Protein AF-E3GY91-F1 (afdb_monomer_lite)

Secondary structure (DSSP, 8-state):
--HHHHHHHHHHHHHHHHHHHHHHHHHHHHHHHHHHHHHHHHHHHHHHHHHHHHHHHHHHHHHHHHHHHHHHHHHHHTT-HHHHHHHHHHHHHHHHHHHHHHHHHHHHHTT--HHHHHHHHHHHHHHHHHHHHHHHHHHTT-

pLDDT: mean 73.12, std 12.93, range [40.09, 93.75]

Structure (mmCIF, N/CA/C/O backbone):
data_AF-E3GY91-F1
#
_entry.id   AF-E3GY91-F1
#
loop_
_atom_site.group_PDB
_atom_site.id
_atom_site.type_symbol
_atom_site.label_atom_id
_atom_site.label_alt_id
_atom_site.label_comp_id
_atom_site.label_asym_id
_atom_site.label_entity_id
_atom_site.label_seq_id
_atom_site.pdbx_PDB_ins_code
_atom_site.Cartn_x
_atom_site.Cartn_y
_atom_site.Cartn_z
_atom_site.occupancy
_atom_site.B_iso_or_equiv
_atom_site.auth_seq_id
_atom_site.auth_comp_id
_atom_site.auth_asym_id
_atom_site.auth_atom_id
_atom_site.pdbx_PDB_model_num
ATOM 1 N N . MET A 1 1 ? 35.282 24.620 -75.175 1.00 52.97 1 MET A N 1
ATOM 2 C CA . MET A 1 1 ? 34.316 23.845 -74.348 1.00 52.97 1 MET A CA 1
ATOM 3 C C . MET A 1 1 ? 34.922 23.146 -73.103 1.00 52.97 1 MET A C 1
ATOM 5 O O . MET A 1 1 ? 34.272 22.281 -72.531 1.00 52.97 1 MET A O 1
ATOM 9 N N . LYS A 1 2 ? 36.122 23.512 -72.602 1.00 54.69 2 LYS A N 1
ATOM 10 C CA . LYS A 1 2 ? 36.798 22.793 -71.486 1.00 54.69 2 LYS A CA 1
ATOM 11 C C . LYS A 1 2 ? 36.429 23.244 -70.055 1.00 54.69 2 LYS A C 1
ATOM 13 O O . LYS A 1 2 ? 36.732 22.528 -69.110 1.00 54.69 2 LYS A O 1
ATOM 18 N N . LYS A 1 3 ? 35.758 24.389 -69.864 1.00 55.94 3 LYS A N 1
ATOM 19 C CA . LYS A 1 3 ? 35.453 24.938 -68.519 1.00 55.94 3 LYS A CA 1
ATOM 20 C C . LYS A 1 3 ? 34.242 24.293 -67.818 1.00 55.94 3 LYS A C 1
ATOM 22 O O . LYS A 1 3 ? 34.132 24.401 -66.602 1.00 55.94 3 LYS A O 1
ATOM 27 N N . SER A 1 4 ? 33.356 23.620 -68.560 1.00 57.88 4 SER A N 1
ATOM 28 C CA . SER A 1 4 ? 32.100 23.069 -68.016 1.00 57.88 4 SER A CA 1
ATOM 29 C C . SER A 1 4 ? 32.289 21.707 -67.327 1.00 57.88 4 SER A C 1
ATOM 31 O O . SER A 1 4 ? 31.817 21.499 -66.212 1.00 57.88 4 SER A O 1
ATOM 33 N N . ARG A 1 5 ? 33.096 20.808 -67.911 1.00 58.81 5 ARG A N 1
ATOM 34 C CA . ARG A 1 5 ? 33.330 19.461 -67.352 1.00 58.81 5 ARG A CA 1
ATOM 35 C C . ARG A 1 5 ? 34.071 19.485 -66.007 1.00 58.81 5 ARG A C 1
ATOM 37 O O . ARG A 1 5 ? 33.732 18.722 -65.115 1.00 58.81 5 ARG A O 1
ATOM 44 N N . LEU A 1 6 ? 35.018 20.410 -65.825 1.00 57.56 6 LEU A N 1
ATOM 45 C CA . LEU A 1 6 ? 35.761 20.586 -64.565 1.00 57.56 6 LEU A CA 1
ATOM 46 C C . LEU A 1 6 ? 34.883 21.067 -63.397 1.00 57.56 6 LEU A C 1
ATOM 48 O O . LEU A 1 6 ? 35.167 20.740 -62.248 1.00 57.56 6 LEU A O 1
ATOM 52 N N . ARG A 1 7 ? 33.819 21.834 -63.674 1.00 60.41 7 ARG A N 1
ATOM 53 C CA . ARG A 1 7 ? 32.854 22.255 -62.646 1.00 60.41 7 ARG A CA 1
ATOM 54 C C . ARG A 1 7 ? 31.920 21.113 -62.263 1.00 60.41 7 ARG A C 1
ATOM 56 O O . ARG A 1 7 ? 31.625 20.970 -61.084 1.00 60.41 7 ARG A O 1
ATOM 63 N N . LEU A 1 8 ? 31.544 20.270 -63.226 1.00 58.41 8 LEU A N 1
ATOM 64 C CA . LEU A 1 8 ? 30.746 19.074 -62.963 1.00 58.41 8 LEU A CA 1
ATOM 65 C C . LEU A 1 8 ? 31.487 18.110 -62.023 1.00 58.41 8 LEU A C 1
ATOM 67 O O . LEU A 1 8 ? 30.932 17.731 -61.004 1.00 58.41 8 LEU A O 1
ATOM 71 N N . PHE A 1 9 ? 32.770 17.819 -62.281 1.00 57.53 9 PHE A N 1
ATOM 72 C CA . PHE A 1 9 ? 33.564 16.944 -61.405 1.00 57.53 9 PHE A CA 1
ATOM 73 C C . PHE A 1 9 ? 33.702 17.479 -59.976 1.00 57.53 9 PHE A C 1
ATOM 75 O O . PHE A 1 9 ? 33.581 16.701 -59.037 1.00 57.53 9 PHE A O 1
ATOM 82 N N . LYS A 1 10 ? 33.895 18.795 -59.799 1.00 60.88 10 LYS A N 1
ATOM 83 C CA . LYS A 1 10 ? 33.967 19.409 -58.463 1.00 60.88 10 LYS A CA 1
ATOM 84 C C . LYS A 1 10 ? 32.637 19.344 -57.715 1.00 60.88 10 LYS A C 1
ATOM 86 O O . LYS A 1 10 ? 32.632 19.086 -56.516 1.00 60.88 10 LYS A O 1
ATOM 91 N N . ILE A 1 11 ? 31.523 19.573 -58.408 1.00 60.34 11 ILE A N 1
ATOM 92 C CA . ILE A 1 11 ? 30.187 19.516 -57.805 1.00 60.34 11 ILE A CA 1
ATOM 93 C C . ILE A 1 11 ? 29.848 18.068 -57.440 1.00 60.34 11 ILE A C 1
ATOM 95 O O . ILE A 1 11 ? 29.452 17.816 -56.308 1.00 60.34 11 ILE A O 1
ATOM 99 N N . THR A 1 12 ? 30.100 17.106 -58.332 1.00 66.00 12 THR A N 1
ATOM 100 C CA . THR A 1 12 ? 29.853 15.680 -58.069 1.00 66.00 12 THR A CA 1
ATOM 101 C C . THR A 1 12 ? 30.734 15.134 -56.939 1.00 66.00 12 THR A C 1
ATOM 103 O O . THR A 1 12 ? 30.247 14.388 -56.089 1.00 66.00 12 THR A O 1
ATOM 106 N N . SER A 1 13 ? 32.009 15.534 -56.857 1.00 65.06 13 SER A N 1
ATOM 107 C CA . SER A 1 13 ? 32.875 15.141 -55.735 1.00 65.06 13 SER A CA 1
ATOM 108 C C . SER A 1 13 ? 32.434 15.762 -54.406 1.00 65.06 13 SER A C 1
ATOM 110 O O . SER A 1 13 ? 32.540 15.128 -53.359 1.00 65.06 13 SER A O 1
ATOM 112 N N . LEU A 1 14 ? 31.909 16.991 -54.439 1.00 66.06 14 LEU A N 1
ATOM 113 C CA . LEU A 1 14 ? 31.427 17.690 -53.249 1.00 66.06 14 LEU A CA 1
ATOM 114 C C . LEU A 1 14 ? 30.111 17.082 -52.739 1.00 66.06 14 LEU A C 1
ATOM 116 O O . LEU A 1 14 ? 29.951 16.905 -51.534 1.00 66.06 14 LEU A O 1
ATOM 120 N N . THR A 1 15 ? 29.219 16.657 -53.641 1.00 70.44 15 THR A N 1
ATOM 121 C CA . THR A 1 15 ? 27.990 15.944 -53.265 1.00 70.44 15 THR A CA 1
ATOM 122 C C . THR A 1 15 ? 28.272 14.566 -52.673 1.00 70.44 15 THR A C 1
ATOM 124 O O . THR A 1 15 ? 27.650 14.216 -51.676 1.00 70.44 15 THR A O 1
ATOM 127 N N . ILE A 1 16 ? 29.231 13.803 -53.223 1.00 74.56 16 ILE A N 1
ATOM 128 C CA . ILE A 1 16 ? 29.575 12.466 -52.700 1.00 74.56 16 ILE A CA 1
ATOM 129 C C . ILE A 1 16 ? 30.140 12.554 -51.269 1.00 74.56 16 ILE A C 1
ATOM 131 O O . ILE A 1 16 ? 29.799 11.737 -50.418 1.00 74.56 16 ILE A O 1
ATOM 135 N N . SER A 1 17 ? 30.953 13.579 -50.990 1.00 71.88 17 SER A N 1
ATOM 136 C CA . SER A 1 17 ? 31.555 13.816 -49.672 1.00 71.88 17 SER A CA 1
ATOM 137 C C . SER A 1 17 ? 30.506 14.207 -48.622 1.00 71.88 17 SER A C 1
ATOM 139 O O . SER A 1 17 ? 30.480 13.660 -47.520 1.00 71.88 17 SER A O 1
ATOM 141 N N . ILE A 1 18 ? 29.574 15.092 -48.992 1.00 72.31 18 ILE A N 1
ATOM 142 C CA . ILE A 1 18 ? 28.469 15.514 -48.118 1.00 72.31 18 ILE A CA 1
ATOM 143 C C . ILE A 1 18 ? 27.508 14.351 -47.836 1.00 72.31 18 ILE A C 1
ATOM 145 O O . ILE A 1 18 ? 27.100 14.163 -46.693 1.00 72.31 18 ILE A O 1
ATOM 149 N N . LEU A 1 19 ? 27.190 13.533 -48.844 1.00 67.25 19 LEU A N 1
ATOM 150 C CA . LEU A 1 19 ? 26.374 12.327 -48.668 1.00 67.25 19 LEU A CA 1
ATOM 151 C C . LEU A 1 19 ? 27.034 11.316 -47.720 1.00 67.25 19 LEU A C 1
ATOM 153 O O . LEU A 1 19 ? 26.354 10.757 -46.861 1.00 67.25 19 LEU A O 1
ATOM 157 N N . GLY A 1 20 ? 28.353 11.123 -47.826 1.00 62.78 20 GLY A N 1
ATOM 158 C CA . GLY A 1 20 ? 29.111 10.271 -46.906 1.00 62.78 20 GLY A CA 1
ATOM 159 C C . GLY A 1 20 ? 29.059 10.767 -45.459 1.00 62.78 20 GLY A C 1
ATOM 160 O O . GLY A 1 20 ? 28.815 9.980 -44.547 1.00 62.78 20 GLY A O 1
ATOM 161 N N . LEU A 1 21 ? 29.201 12.079 -45.245 1.00 65.31 21 LEU A N 1
ATOM 162 C CA . LEU A 1 21 ? 29.086 12.694 -43.920 1.00 65.31 21 LEU A CA 1
ATOM 163 C C . LEU A 1 21 ? 27.679 12.511 -43.321 1.00 65.31 21 LEU A C 1
ATOM 165 O O . LEU A 1 21 ? 27.548 12.143 -42.155 1.00 65.31 21 LEU A O 1
ATOM 169 N N . ILE A 1 22 ? 26.630 12.719 -44.123 1.00 66.44 22 ILE A N 1
ATOM 170 C CA . ILE A 1 22 ? 25.232 12.547 -43.697 1.00 66.44 22 ILE A CA 1
ATOM 171 C C . ILE A 1 22 ? 24.952 11.087 -43.310 1.00 66.44 22 ILE A C 1
ATOM 173 O O . ILE A 1 22 ? 24.289 10.846 -42.304 1.00 66.44 22 ILE A O 1
ATOM 177 N N . LEU A 1 23 ? 25.489 10.111 -44.050 1.00 69.19 23 LEU A N 1
ATOM 178 C CA . LEU A 1 23 ? 25.358 8.685 -43.721 1.00 69.19 23 LEU A CA 1
ATOM 179 C C . LEU A 1 23 ? 26.059 8.311 -42.407 1.00 69.19 23 LEU A C 1
ATOM 181 O O . LEU A 1 23 ? 25.520 7.531 -41.619 1.00 69.19 23 LEU A O 1
ATOM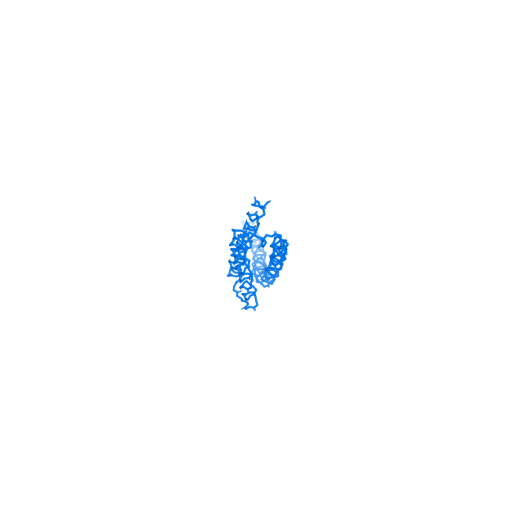 185 N N . ILE A 1 24 ? 27.232 8.884 -42.133 1.00 71.56 24 ILE A N 1
ATOM 186 C CA . ILE A 1 24 ? 27.948 8.656 -40.869 1.00 71.56 24 ILE A CA 1
ATOM 187 C C . ILE A 1 24 ? 27.166 9.261 -39.697 1.00 71.56 24 ILE A C 1
ATOM 189 O O . ILE A 1 24 ? 26.931 8.588 -38.697 1.00 71.56 24 ILE A O 1
ATOM 193 N N . ILE A 1 25 ? 26.690 10.502 -39.830 1.00 69.25 25 ILE A N 1
ATOM 194 C CA . ILE A 1 25 ? 25.878 11.152 -38.789 1.00 69.25 25 ILE A CA 1
ATOM 195 C C . ILE A 1 25 ? 24.568 10.381 -38.573 1.00 69.25 25 ILE A C 1
ATOM 197 O O . ILE A 1 25 ? 24.182 10.130 -37.433 1.00 69.25 25 ILE A O 1
ATOM 201 N N . GLY A 1 26 ? 23.920 9.938 -39.653 1.00 65.44 26 GLY A N 1
ATOM 202 C CA . GLY A 1 26 ? 22.690 9.152 -39.598 1.00 65.44 26 GLY A CA 1
ATOM 203 C C . GLY A 1 26 ? 22.866 7.807 -38.896 1.00 65.44 26 GLY A C 1
ATOM 204 O O . GLY A 1 26 ? 22.035 7.438 -38.068 1.00 65.44 26 GLY A O 1
ATOM 205 N N . THR A 1 27 ? 23.963 7.090 -39.158 1.00 67.44 27 THR A N 1
ATOM 206 C CA . THR A 1 27 ? 24.245 5.818 -38.473 1.00 67.44 27 THR A CA 1
ATOM 207 C C . THR A 1 27 ? 24.551 6.031 -36.992 1.00 67.44 27 THR A C 1
ATOM 209 O O . THR A 1 27 ? 23.972 5.331 -36.166 1.00 67.44 27 THR A O 1
ATOM 212 N N . VAL A 1 28 ? 25.354 7.034 -36.618 1.00 69.31 28 VAL A N 1
ATOM 213 C CA . VAL A 1 28 ? 25.603 7.383 -35.203 1.00 69.31 28 VAL A CA 1
ATOM 214 C C . VAL A 1 28 ? 24.304 7.755 -34.480 1.00 69.31 28 VAL A C 1
ATOM 216 O O . VAL A 1 28 ? 24.089 7.325 -33.350 1.00 69.31 28 VAL A O 1
ATOM 219 N N . MET A 1 29 ? 23.404 8.493 -35.133 1.00 63.59 29 MET A N 1
ATOM 220 C CA . MET A 1 29 ? 22.107 8.879 -34.569 1.00 63.59 29 MET A CA 1
ATOM 221 C C . MET A 1 29 ? 21.173 7.671 -34.381 1.00 63.59 29 MET A C 1
ATOM 223 O O . MET A 1 29 ? 20.501 7.566 -33.355 1.00 63.59 29 MET A O 1
ATOM 227 N N . LEU A 1 30 ? 21.189 6.719 -35.320 1.00 57.19 30 LEU A N 1
ATOM 228 C CA . LEU A 1 30 ? 20.495 5.432 -35.201 1.00 57.19 30 LEU A CA 1
ATOM 229 C C . LEU A 1 30 ? 21.051 4.586 -34.050 1.00 57.19 30 LEU A C 1
ATOM 231 O O . LEU A 1 30 ? 20.277 4.083 -33.239 1.00 57.19 30 LEU A O 1
ATOM 235 N N . PHE A 1 31 ? 22.376 4.461 -33.933 1.00 55.66 31 PHE A N 1
ATOM 236 C CA . PHE A 1 31 ? 23.012 3.725 -32.837 1.00 55.66 31 PHE A CA 1
ATOM 237 C C . PHE A 1 31 ? 22.784 4.391 -31.477 1.00 55.66 31 PHE A C 1
ATOM 239 O O . PHE A 1 31 ? 22.574 3.685 -30.494 1.00 55.66 31 PHE A O 1
ATOM 246 N N . ALA A 1 32 ? 22.756 5.723 -31.410 1.00 54.78 32 ALA A N 1
ATOM 247 C CA . ALA A 1 32 ? 22.386 6.452 -30.203 1.00 54.78 32 ALA A CA 1
ATOM 248 C C . ALA A 1 32 ? 20.919 6.199 -29.827 1.00 54.78 32 ALA A C 1
ATOM 250 O O . ALA A 1 32 ? 20.644 5.881 -28.680 1.00 54.78 32 ALA A O 1
ATOM 251 N N . TYR A 1 33 ? 19.984 6.255 -30.779 1.00 47.09 33 TYR A N 1
ATOM 252 C CA . TYR A 1 33 ? 18.563 5.992 -30.524 1.00 47.09 33 TYR A CA 1
ATOM 253 C C . TYR A 1 33 ? 18.299 4.540 -30.080 1.00 47.09 33 TYR A C 1
ATOM 255 O O . TYR A 1 33 ? 17.619 4.301 -29.082 1.00 47.09 33 TYR A O 1
ATOM 263 N N . VAL A 1 34 ? 18.885 3.558 -30.774 1.00 51.28 34 VAL A N 1
ATOM 264 C CA . VAL A 1 34 ? 18.745 2.128 -30.443 1.00 51.28 34 VAL A CA 1
ATOM 265 C C . VAL A 1 34 ? 19.480 1.783 -29.141 1.00 51.28 34 VAL A C 1
ATOM 267 O O . VAL A 1 34 ? 18.933 1.079 -28.293 1.00 51.28 34 VAL A O 1
ATOM 270 N N . GLY A 1 35 ? 20.690 2.314 -28.940 1.00 45.56 35 GLY A N 1
ATOM 271 C CA . GLY A 1 35 ? 21.485 2.117 -27.725 1.00 45.56 35 GLY A CA 1
ATOM 272 C C . GLY A 1 35 ? 20.863 2.768 -26.487 1.00 45.56 35 GLY A C 1
ATOM 273 O O . GLY A 1 35 ? 20.856 2.162 -25.417 1.00 45.56 35 GLY A O 1
ATOM 274 N N . PHE A 1 36 ? 20.264 3.953 -26.633 1.00 47.00 36 PHE A N 1
ATOM 275 C CA . PHE A 1 36 ? 19.537 4.638 -25.564 1.00 47.00 36 PHE A CA 1
ATOM 276 C C . PHE A 1 36 ? 18.258 3.878 -25.186 1.00 47.00 36 PHE A C 1
ATOM 278 O O . PHE A 1 36 ? 18.024 3.661 -24.003 1.00 47.00 36 PHE A O 1
ATOM 285 N N . ASN A 1 37 ? 17.486 3.357 -26.148 1.00 44.94 37 ASN A N 1
ATOM 286 C CA . ASN A 1 37 ? 16.291 2.553 -25.847 1.00 44.94 37 ASN A CA 1
ATOM 287 C C . ASN A 1 37 ? 16.621 1.238 -25.112 1.00 44.94 37 ASN A C 1
ATOM 289 O O . ASN A 1 37 ? 15.896 0.844 -24.201 1.00 44.94 37 ASN A O 1
ATOM 293 N N . LEU A 1 38 ? 17.735 0.574 -25.442 1.00 44.81 38 LEU A N 1
ATOM 294 C CA . LEU A 1 38 ? 18.172 -0.637 -24.730 1.00 44.81 38 LEU A CA 1
ATOM 295 C C . LEU A 1 38 ? 18.737 -0.339 -23.327 1.00 44.81 38 LEU A C 1
ATOM 297 O O . LEU A 1 38 ? 18.535 -1.136 -22.409 1.00 44.81 38 LEU A O 1
ATOM 301 N N . PHE A 1 39 ? 19.393 0.809 -23.129 1.00 40.09 39 PHE A N 1
ATOM 302 C CA . PHE A 1 39 ? 19.903 1.244 -21.822 1.00 40.09 39 PHE A CA 1
ATOM 303 C C . PHE A 1 39 ? 18.779 1.746 -20.892 1.00 40.09 39 PHE A C 1
ATOM 305 O O . PHE A 1 39 ? 18.742 1.385 -19.715 1.00 40.09 39 PHE A O 1
ATOM 312 N N . ILE A 1 40 ? 17.805 2.498 -21.420 1.00 44.72 40 ILE A N 1
ATOM 313 C CA . ILE A 1 40 ? 16.649 3.020 -20.669 1.00 44.72 40 ILE A CA 1
ATOM 314 C C . ILE A 1 40 ? 15.700 1.902 -20.224 1.00 44.72 40 ILE A C 1
ATOM 316 O O . ILE A 1 40 ? 15.212 1.946 -19.099 1.00 44.72 40 ILE A O 1
ATOM 320 N N . ASN A 1 41 ? 15.486 0.854 -21.024 1.00 46.41 41 ASN A N 1
ATOM 321 C CA . ASN A 1 41 ? 14.595 -0.249 -20.631 1.00 46.41 41 ASN A CA 1
ATOM 322 C C . ASN A 1 41 ? 15.161 -1.106 -19.478 1.00 46.41 41 ASN A C 1
ATOM 324 O O . ASN A 1 41 ? 14.402 -1.673 -18.686 1.00 46.41 41 ASN A O 1
ATOM 328 N N . LYS A 1 42 ? 16.492 -1.168 -19.337 1.00 44.81 42 LYS A N 1
ATOM 329 C CA . LYS A 1 42 ? 17.161 -1.913 -18.258 1.00 44.81 42 LYS A CA 1
ATOM 330 C C . LYS A 1 42 ? 17.402 -1.068 -16.996 1.00 44.81 42 LYS A C 1
ATOM 332 O O . LYS A 1 42 ? 17.326 -1.607 -15.903 1.00 44.81 42 LYS A O 1
ATOM 337 N N . VAL A 1 43 ? 17.620 0.246 -17.128 1.00 46.53 43 VAL A N 1
ATOM 338 C CA . VAL A 1 43 ? 17.777 1.183 -15.990 1.00 46.53 43 VAL A CA 1
ATOM 339 C C . VAL A 1 43 ? 16.425 1.705 -15.465 1.00 46.53 43 VAL A C 1
ATOM 341 O O . VAL A 1 43 ? 16.262 1.932 -14.267 1.00 46.53 43 VAL A O 1
ATOM 344 N N . GLY A 1 44 ? 15.423 1.862 -16.334 1.00 54.41 44 GLY A N 1
ATOM 345 C CA . GLY A 1 44 ? 14.093 2.366 -15.978 1.00 54.41 44 GLY A CA 1
ATOM 346 C C . GLY A 1 44 ? 13.242 1.370 -15.188 1.00 54.41 44 GLY A C 1
ATOM 347 O O . GLY A 1 44 ? 12.503 1.780 -14.300 1.00 54.41 44 GLY A O 1
ATOM 348 N N . SER A 1 45 ? 13.383 0.067 -15.441 1.00 59.25 45 SER A N 1
ATOM 349 C CA . SER A 1 45 ? 12.609 -0.979 -14.755 1.00 59.25 45 SER A CA 1
ATOM 350 C C . SER A 1 45 ? 13.025 -1.179 -13.292 1.00 59.25 45 SER A C 1
ATOM 352 O O . SER A 1 45 ? 12.162 -1.369 -12.434 1.00 59.25 45 SER A O 1
ATOM 354 N N . GLU A 1 46 ? 14.318 -1.068 -12.969 1.00 65.50 46 GLU A N 1
ATOM 355 C CA . GLU A 1 46 ? 14.796 -1.080 -11.577 1.00 65.50 46 GLU A CA 1
ATOM 356 C C . GLU A 1 46 ? 14.380 0.188 -10.819 1.00 65.50 46 GLU A C 1
ATOM 358 O O . GLU A 1 46 ? 13.927 0.110 -9.674 1.00 65.50 46 GLU A O 1
ATOM 363 N N . PHE A 1 47 ? 14.460 1.356 -11.468 1.00 70.12 47 PHE A N 1
ATOM 364 C CA . PHE A 1 47 ? 14.012 2.620 -10.883 1.00 70.12 47 PHE A CA 1
ATOM 365 C C . PHE A 1 47 ? 12.492 2.645 -10.646 1.00 70.12 47 PHE A C 1
ATOM 367 O O . PHE A 1 47 ? 12.034 3.079 -9.587 1.00 70.12 47 PHE A O 1
ATOM 374 N N . GLU A 1 48 ? 11.695 2.132 -11.588 1.00 73.62 48 GLU A N 1
ATOM 375 C CA . GLU A 1 48 ? 10.247 1.996 -11.420 1.00 73.62 48 GLU A CA 1
ATOM 376 C C . GLU A 1 48 ? 9.882 1.009 -10.308 1.00 73.62 48 GLU A C 1
ATOM 378 O O . GLU A 1 48 ? 9.019 1.325 -9.488 1.00 73.62 48 GLU A O 1
ATOM 383 N N . LYS A 1 49 ? 10.553 -0.148 -10.219 1.00 76.62 49 LYS A N 1
ATOM 384 C CA . LYS A 1 49 ? 10.338 -1.096 -9.115 1.00 76.62 49 LYS A CA 1
ATOM 385 C C . LYS A 1 49 ? 10.672 -0.469 -7.768 1.00 76.62 49 LYS A C 1
ATOM 387 O O . LYS A 1 49 ? 9.866 -0.568 -6.849 1.00 76.62 49 LYS A O 1
ATOM 392 N N . LYS A 1 50 ? 11.798 0.244 -7.655 1.00 83.75 50 LYS A N 1
ATOM 393 C CA . LYS A 1 50 ? 12.152 0.977 -6.430 1.00 83.75 50 LYS A CA 1
ATOM 394 C C . LYS A 1 50 ? 11.070 1.990 -6.043 1.00 83.75 50 LYS A C 1
ATOM 396 O O . LYS A 1 50 ? 10.632 2.009 -4.899 1.00 83.75 50 LYS A O 1
ATOM 401 N N . LYS A 1 51 ? 10.560 2.759 -7.008 1.00 85.50 51 LYS A N 1
ATOM 402 C CA . LYS A 1 51 ? 9.448 3.696 -6.786 1.00 85.50 51 LYS A CA 1
ATOM 403 C C . LYS A 1 51 ? 8.162 2.992 -6.328 1.00 85.50 51 LYS A C 1
ATOM 405 O O . LYS A 1 51 ? 7.375 3.582 -5.589 1.00 85.50 51 LYS A O 1
ATOM 410 N N . LEU A 1 52 ? 7.902 1.768 -6.785 1.00 86.38 52 LEU A N 1
ATOM 411 C CA . LEU A 1 52 ? 6.763 0.970 -6.322 1.00 86.38 52 LEU A CA 1
ATOM 412 C C . LEU A 1 52 ? 6.966 0.484 -4.883 1.00 86.38 52 LEU A C 1
ATOM 414 O O . LEU A 1 52 ? 6.050 0.635 -4.081 1.00 86.38 52 LEU A O 1
ATOM 418 N N . TYR A 1 53 ? 8.163 0.006 -4.529 1.00 88.69 53 TYR A N 1
ATOM 419 C CA . TYR A 1 53 ? 8.509 -0.324 -3.140 1.00 88.69 53 TYR A CA 1
ATOM 420 C C . TYR A 1 53 ? 8.339 0.882 -2.205 1.00 88.69 53 TYR A C 1
ATOM 422 O O . TYR A 1 53 ? 7.692 0.759 -1.166 1.00 88.69 53 TYR A O 1
ATOM 430 N N . ASP A 1 54 ? 8.832 2.060 -2.600 1.00 88.25 54 ASP A N 1
ATOM 431 C CA . ASP A 1 54 ? 8.684 3.294 -1.816 1.00 88.25 54 ASP A CA 1
ATOM 432 C C . ASP A 1 54 ? 7.204 3.677 -1.628 1.00 88.25 54 ASP A C 1
ATOM 434 O O . ASP A 1 54 ? 6.785 4.079 -0.541 1.00 88.25 54 ASP A O 1
ATOM 438 N N . GLN A 1 55 ? 6.380 3.525 -2.672 1.00 85.44 55 GLN A N 1
ATOM 439 C CA . GLN A 1 55 ? 4.939 3.783 -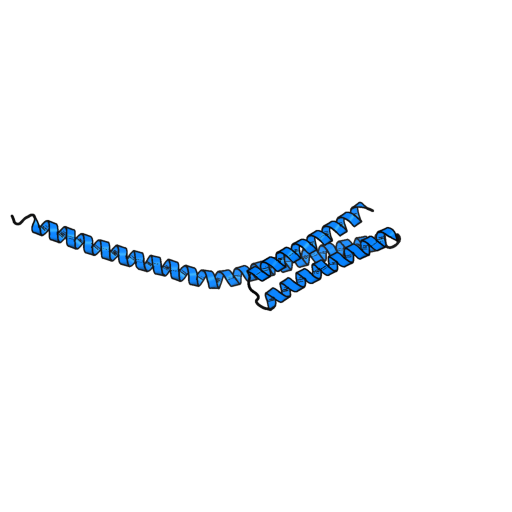2.587 1.00 85.44 55 GLN A CA 1
ATOM 440 C C . GLN A 1 55 ? 4.218 2.799 -1.666 1.00 85.44 55 GLN A C 1
ATOM 442 O O . GLN A 1 55 ? 3.348 3.221 -0.906 1.00 85.44 55 GLN A O 1
ATOM 447 N N . VAL A 1 56 ? 4.577 1.515 -1.707 1.00 89.31 56 VAL A N 1
ATOM 448 C CA . VAL A 1 56 ? 4.019 0.503 -0.801 1.00 89.31 56 VAL A CA 1
ATOM 449 C C . VAL A 1 56 ? 4.415 0.796 0.642 1.00 89.31 56 VAL A C 1
ATOM 451 O O . VAL A 1 56 ? 3.556 0.765 1.516 1.00 89.31 56 VAL A O 1
ATOM 454 N N . ALA A 1 57 ? 5.674 1.161 0.899 1.00 89.81 57 ALA A N 1
ATOM 455 C CA . ALA A 1 57 ? 6.134 1.534 2.236 1.00 89.81 57 ALA A CA 1
ATOM 456 C C . ALA A 1 57 ? 5.397 2.773 2.774 1.00 89.81 57 ALA A C 1
ATOM 458 O O . ALA A 1 57 ? 4.996 2.816 3.938 1.00 89.81 57 ALA A O 1
ATOM 459 N N . LYS A 1 58 ? 5.163 3.779 1.921 1.00 85.62 58 LYS A N 1
ATOM 460 C CA . LYS A 1 58 ? 4.352 4.946 2.287 1.00 85.62 58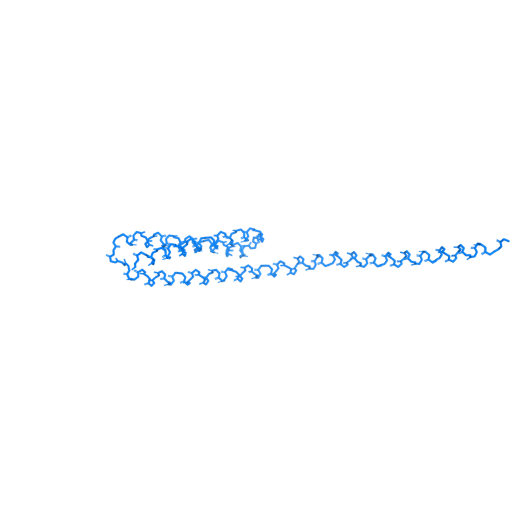 LYS A CA 1
ATOM 461 C C . LYS A 1 58 ? 2.910 4.549 2.620 1.00 85.62 58 LYS A C 1
ATOM 463 O O . LYS A 1 58 ? 2.395 4.978 3.649 1.00 85.62 58 LYS A O 1
ATOM 468 N N . LEU A 1 59 ? 2.289 3.718 1.784 1.00 84.12 59 LEU A N 1
ATOM 469 C CA . LEU A 1 59 ? 0.918 3.247 1.987 1.00 84.12 59 LEU A CA 1
ATOM 470 C C . LEU A 1 59 ? 0.783 2.406 3.266 1.00 84.12 59 LEU A C 1
ATOM 472 O O . LEU A 1 59 ? -0.204 2.527 3.986 1.00 84.12 59 LEU A O 1
ATOM 476 N N . GLU A 1 60 ? 1.795 1.601 3.595 1.00 89.44 60 GLU A N 1
ATOM 477 C CA . GLU A 1 60 ? 1.859 0.884 4.869 1.00 89.44 60 GLU A CA 1
ATOM 478 C C . GLU A 1 60 ? 1.916 1.817 6.068 1.00 89.44 60 GLU A C 1
ATOM 480 O O . GLU A 1 60 ? 1.182 1.613 7.032 1.00 89.44 60 GLU A O 1
ATOM 485 N N . ASN A 1 61 ? 2.754 2.850 6.012 1.00 84.50 61 ASN A N 1
ATOM 486 C CA . ASN A 1 61 ? 2.824 3.839 7.082 1.00 84.50 61 ASN A CA 1
ATOM 487 C C . ASN A 1 61 ? 1.479 4.554 7.273 1.00 84.50 61 ASN A C 1
ATOM 489 O O . ASN A 1 61 ? 1.044 4.743 8.409 1.00 84.50 61 ASN A O 1
ATOM 493 N N . GLU A 1 62 ? 0.792 4.901 6.181 1.00 79.19 62 GLU A N 1
ATOM 494 C CA . GLU A 1 62 ? -0.558 5.474 6.236 1.00 79.19 62 GLU A CA 1
ATOM 495 C C . GLU A 1 62 ? -1.560 4.501 6.881 1.00 79.19 62 GLU A C 1
ATOM 497 O O . GLU A 1 62 ? -2.307 4.897 7.779 1.00 79.19 62 GLU A O 1
ATOM 502 N N . TYR A 1 63 ? -1.531 3.220 6.499 1.00 87.12 63 TYR A N 1
ATOM 503 C CA . TYR A 1 63 ? -2.351 2.174 7.116 1.00 87.12 63 TYR A CA 1
ATOM 504 C C . TYR A 1 63 ? -2.084 2.028 8.621 1.00 87.12 63 TYR A C 1
ATOM 506 O O . TYR A 1 63 ? -3.029 1.992 9.410 1.00 87.12 63 TYR A O 1
ATOM 514 N N . TYR A 1 64 ? -0.820 1.964 9.050 1.00 87.44 64 TYR A N 1
ATOM 515 C CA . TYR A 1 64 ? -0.490 1.848 10.472 1.00 87.44 64 TYR A CA 1
ATOM 516 C C . TYR A 1 64 ? -0.914 3.090 11.260 1.00 87.44 64 TYR A C 1
ATOM 518 O O . TYR A 1 64 ? -1.408 2.956 12.379 1.00 87.44 64 TYR A O 1
ATOM 526 N N . GLY A 1 65 ? -0.793 4.283 10.669 1.00 84.50 65 GLY A N 1
ATOM 527 C CA . GLY A 1 65 ? -1.322 5.518 11.248 1.00 84.50 65 GLY A CA 1
ATOM 528 C C . GLY A 1 65 ? -2.832 5.444 11.482 1.00 84.50 65 GLY A C 1
ATOM 529 O O . GLY A 1 65 ? -3.296 5.698 12.592 1.00 84.50 65 GLY A O 1
ATOM 530 N N . LEU A 1 66 ? -3.587 5.010 10.469 1.00 83.81 66 LEU A N 1
ATOM 531 C CA . LEU A 1 66 ? -5.039 4.819 10.554 1.00 83.81 66 LEU A CA 1
ATOM 532 C C . LEU A 1 66 ? -5.434 3.767 11.589 1.00 83.81 66 LEU A C 1
ATOM 534 O O . LEU A 1 66 ? -6.355 3.986 12.373 1.00 83.81 66 LEU A O 1
ATOM 538 N N . LYS A 1 67 ? -4.725 2.635 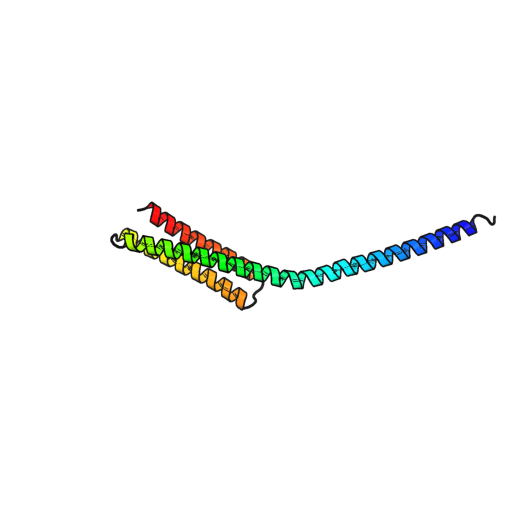11.622 1.00 86.19 67 LYS A N 1
ATOM 539 C CA . LYS A 1 67 ? -4.958 1.582 12.612 1.00 86.19 67 LYS A CA 1
ATOM 540 C C . LYS A 1 67 ? -4.763 2.119 14.030 1.00 86.19 67 LYS A C 1
ATOM 542 O O . LYS A 1 67 ? -5.611 1.884 14.881 1.00 86.19 67 LYS A O 1
ATOM 547 N N . ASN A 1 68 ? -3.687 2.861 14.279 1.00 86.00 68 ASN A N 1
ATOM 548 C CA . ASN A 1 68 ? -3.424 3.441 15.596 1.00 86.00 68 ASN A CA 1
ATOM 549 C C . ASN A 1 68 ? -4.492 4.468 16.000 1.00 86.00 68 ASN A C 1
ATOM 551 O O . ASN A 1 68 ? -4.927 4.469 17.151 1.00 86.00 68 ASN A O 1
ATOM 555 N N . GLU A 1 69 ? -4.951 5.309 15.064 1.00 84.38 69 GLU A N 1
ATOM 556 C CA . GLU A 1 69 ? -6.066 6.229 15.322 1.00 84.38 69 GLU A CA 1
ATOM 557 C C . GLU A 1 69 ? -7.341 5.448 15.672 1.00 84.38 69 GLU A C 1
ATOM 559 O O . GLU A 1 69 ? -7.990 5.751 16.674 1.00 84.38 69 GLU A O 1
ATOM 564 N N . TYR A 1 70 ? -7.662 4.390 14.924 1.00 85.12 70 TYR A N 1
ATOM 565 C CA . TYR A 1 70 ? -8.810 3.535 15.220 1.00 85.12 70 TYR A CA 1
ATOM 566 C C . TYR A 1 70 ? -8.717 2.857 16.591 1.00 85.12 70 TYR A C 1
ATOM 568 O O . TYR A 1 70 ? -9.683 2.918 17.345 1.00 85.12 70 TYR A O 1
ATOM 576 N N . GLU A 1 71 ? -7.583 2.252 16.950 1.00 85.44 71 GLU A N 1
ATOM 577 C CA . GLU A 1 71 ? -7.404 1.621 18.268 1.00 85.44 71 GLU A CA 1
ATOM 578 C C . GLU A 1 71 ? -7.606 2.645 19.398 1.00 85.44 71 GLU A C 1
ATOM 580 O O . GLU A 1 71 ? -8.253 2.344 20.400 1.00 85.44 71 GLU A O 1
ATOM 585 N N . SER A 1 72 ? -7.144 3.888 19.208 1.00 81.44 72 SER A N 1
ATOM 586 C CA . SER A 1 72 ? -7.360 4.970 20.177 1.00 81.44 72 SER A CA 1
ATOM 587 C C . SER A 1 72 ? -8.838 5.366 20.312 1.00 81.44 72 SER A C 1
ATOM 589 O O . SER A 1 72 ? -9.315 5.609 21.419 1.00 81.44 72 SER A O 1
ATOM 591 N N . LEU A 1 73 ? -9.588 5.376 19.203 1.00 79.94 73 LEU A N 1
ATOM 592 C CA . LEU A 1 73 ? -11.028 5.641 19.191 1.00 79.94 73 LEU A CA 1
ATOM 593 C C . LEU A 1 73 ? -11.809 4.482 19.812 1.00 79.94 73 LEU A C 1
ATOM 595 O O . LEU A 1 73 ? -12.695 4.703 20.633 1.00 79.94 73 LEU A O 1
ATOM 599 N N . LYS A 1 74 ? -11.459 3.242 19.460 1.00 73.31 74 LYS A N 1
ATOM 600 C CA . LYS A 1 74 ? -12.119 2.023 19.927 1.00 73.31 74 LYS A CA 1
ATOM 601 C C . LYS A 1 74 ? -12.149 1.952 21.448 1.00 73.31 74 LYS A C 1
ATOM 603 O O . LYS A 1 74 ? -13.210 1.661 21.987 1.00 73.31 74 LYS A O 1
ATOM 608 N N . VAL A 1 75 ? -11.042 2.267 22.128 1.00 68.25 75 VAL A N 1
ATOM 609 C CA . VAL A 1 75 ? -10.955 2.271 23.604 1.00 68.25 75 VAL A CA 1
ATOM 610 C C . VAL A 1 75 ? -12.035 3.152 24.247 1.00 68.25 75 VAL A C 1
ATOM 612 O O . VAL A 1 75 ? -12.571 2.787 25.291 1.00 68.25 75 VAL A O 1
ATOM 615 N N . ASN A 1 76 ? -12.420 4.253 23.598 1.00 63.66 76 ASN A N 1
ATOM 616 C CA . ASN A 1 76 ? -13.431 5.185 24.107 1.00 63.66 76 ASN A CA 1
ATOM 617 C C . ASN A 1 76 ? -14.877 4.771 23.764 1.00 63.66 76 ASN A C 1
ATOM 619 O O . ASN A 1 76 ? -15.815 5.243 24.397 1.00 63.66 76 ASN A O 1
ATOM 623 N N . LEU A 1 77 ? -15.070 3.878 22.786 1.00 63.75 77 LEU A N 1
ATOM 624 C CA . LEU A 1 77 ? -16.369 3.585 22.160 1.00 63.75 77 LEU A CA 1
ATOM 625 C C . LEU A 1 77 ? -17.009 2.253 22.593 1.00 63.75 77 LEU A C 1
ATOM 627 O O . LEU A 1 77 ? -18.140 1.966 22.206 1.00 63.75 77 LEU A O 1
ATOM 631 N N . VAL A 1 78 ? -16.315 1.417 23.378 1.00 61.25 78 VAL A N 1
ATOM 632 C CA . VAL A 1 78 ? -16.744 0.030 23.691 1.00 61.25 78 VAL A CA 1
ATOM 633 C C . VAL A 1 78 ? -18.044 -0.050 24.516 1.00 61.25 78 VAL A C 1
ATOM 635 O O . VAL A 1 78 ? -18.628 -1.126 24.628 1.00 61.25 78 VAL A O 1
ATOM 638 N N . GLN A 1 79 ? -18.523 1.059 25.082 1.00 63.59 79 GLN A N 1
ATOM 639 C CA . GLN A 1 79 ? -19.687 1.065 25.977 1.00 63.59 79 GLN A CA 1
ATOM 640 C C . GLN A 1 79 ? -21.050 1.096 25.253 1.00 63.59 79 GLN A C 1
ATOM 642 O O . GLN A 1 79 ? -22.060 0.804 25.886 1.00 63.59 79 GLN A O 1
ATOM 647 N N . ASP A 1 80 ? -21.099 1.384 23.945 1.00 68.31 80 ASP A N 1
ATOM 648 C CA . ASP A 1 80 ? -22.344 1.500 23.161 1.00 68.31 80 ASP A CA 1
ATOM 649 C C . ASP A 1 80 ? -22.472 0.375 22.105 1.00 68.31 80 ASP A C 1
ATOM 651 O O . ASP A 1 80 ? -21.590 0.169 21.263 1.00 68.31 80 ASP A O 1
ATOM 655 N N . GLU A 1 81 ? -23.590 -0.365 22.118 1.00 71.81 81 GLU A N 1
ATOM 656 C CA . GLU A 1 81 ? -23.855 -1.474 21.186 1.00 71.81 81 GLU A CA 1
ATOM 657 C C . GLU A 1 81 ? -23.950 -1.050 19.708 1.00 71.81 81 GLU A C 1
ATOM 659 O O . GLU A 1 81 ? -23.556 -1.817 18.820 1.00 71.81 81 GLU A O 1
ATOM 664 N N . ASN A 1 82 ? -24.434 0.161 19.411 1.00 71.50 82 ASN A N 1
ATOM 665 C CA . ASN A 1 82 ? -24.501 0.672 18.039 1.00 71.50 82 ASN A CA 1
ATOM 666 C C . ASN A 1 82 ? -23.112 1.053 17.519 1.00 71.50 82 ASN A C 1
ATOM 668 O O . ASN A 1 82 ? -22.792 0.803 16.351 1.00 71.50 82 ASN A O 1
ATOM 672 N N . LEU A 1 83 ? -22.257 1.599 18.388 1.00 74.19 83 LEU A N 1
ATOM 673 C CA . LEU A 1 83 ? -20.864 1.897 18.055 1.00 74.19 83 LEU A CA 1
ATOM 674 C C . LEU A 1 83 ? -20.053 0.612 17.863 1.00 74.19 83 LEU A C 1
ATOM 676 O O . LEU A 1 83 ? -19.246 0.536 16.938 1.00 74.19 83 LEU A O 1
ATOM 680 N N . LYS A 1 84 ? -20.353 -0.449 18.621 1.00 76.69 84 LYS A N 1
ATOM 681 C CA . LYS A 1 84 ? -19.716 -1.766 18.471 1.00 76.69 84 LYS A CA 1
ATOM 682 C C . LYS A 1 84 ? -19.862 -2.351 17.061 1.00 76.69 84 LYS A C 1
ATOM 684 O O . LYS A 1 84 ? -18.881 -2.835 16.502 1.00 76.69 84 LYS A O 1
ATOM 689 N N . LYS A 1 85 ? -21.050 -2.277 16.446 1.00 77.31 85 LYS A N 1
ATOM 690 C CA . LYS A 1 85 ? -21.257 -2.746 15.057 1.00 77.31 85 LYS A CA 1
ATOM 691 C C . LYS A 1 85 ? -20.430 -1.957 14.043 1.00 77.31 85 LYS A C 1
ATOM 693 O O . LYS A 1 85 ? -19.924 -2.526 13.081 1.00 77.31 85 LYS A O 1
ATOM 698 N N . ARG A 1 86 ? -20.274 -0.652 14.262 1.00 77.88 86 ARG A N 1
ATOM 699 C CA . ARG A 1 86 ? -19.494 0.225 13.381 1.00 77.88 86 ARG A CA 1
ATOM 700 C C . ARG A 1 86 ? -17.992 0.022 13.551 1.00 77.88 86 ARG A C 1
ATOM 702 O O . ARG A 1 86 ? -17.277 0.031 12.558 1.00 77.88 86 ARG A O 1
ATOM 709 N N . CYS A 1 87 ? -17.537 -0.243 14.773 1.00 80.94 87 CYS A N 1
ATOM 710 C CA . CYS A 1 87 ? -16.176 -0.694 15.052 1.00 80.94 87 CYS A CA 1
ATOM 711 C C . CYS A 1 87 ? -15.849 -1.993 14.293 1.00 80.94 87 CYS A C 1
ATOM 713 O O . CYS A 1 87 ? -14.811 -2.077 13.646 1.00 80.94 87 CYS A O 1
ATOM 715 N N . ILE A 1 88 ? -16.770 -2.966 14.271 1.00 83.31 88 ILE A N 1
ATOM 716 C CA . ILE A 1 88 ? -16.601 -4.208 13.492 1.00 83.31 88 ILE A CA 1
ATOM 717 C C . ILE A 1 88 ? -16.498 -3.926 11.980 1.00 83.31 88 ILE A C 1
ATOM 719 O O . ILE A 1 88 ? -15.656 -4.517 11.306 1.00 83.31 88 ILE A O 1
ATOM 723 N N . ASP A 1 89 ? -17.312 -3.014 11.432 1.00 81.94 89 ASP A N 1
ATOM 724 C CA . ASP A 1 89 ? -17.207 -2.614 10.015 1.00 81.94 89 ASP A CA 1
ATOM 725 C C . ASP A 1 89 ? -15.850 -1.959 9.706 1.00 81.94 89 ASP A C 1
ATOM 727 O O . ASP A 1 89 ? -15.218 -2.284 8.702 1.00 81.94 89 ASP A O 1
ATOM 731 N N . VAL A 1 90 ? -15.358 -1.087 10.593 1.00 84.12 90 VAL A N 1
ATOM 732 C CA . VAL A 1 90 ? -14.029 -0.469 10.461 1.00 84.12 90 VAL A CA 1
ATOM 733 C C . VAL A 1 90 ? -12.917 -1.520 10.506 1.00 84.12 90 VAL A C 1
ATOM 735 O O . VAL A 1 90 ? -12.030 -1.498 9.653 1.00 84.12 90 VAL A 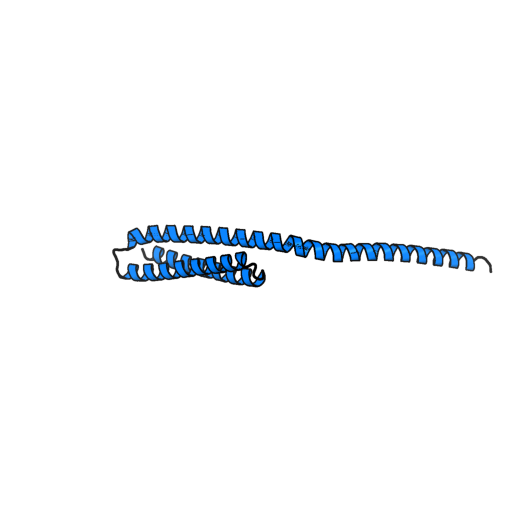O 1
ATOM 738 N N . GLU A 1 91 ? -12.976 -2.471 11.440 1.00 85.88 91 GLU A N 1
ATOM 739 C CA . GLU A 1 91 ? -12.017 -3.582 11.525 1.00 85.88 91 GLU A CA 1
ATOM 740 C C . GLU A 1 91 ? -11.993 -4.408 10.243 1.00 85.88 91 GLU A C 1
ATOM 742 O O . GLU A 1 91 ? -10.917 -4.726 9.733 1.00 85.88 91 GLU A O 1
ATOM 747 N N . LEU A 1 92 ? -13.164 -4.693 9.671 1.00 83.00 92 LEU A N 1
ATOM 748 C CA . LEU A 1 92 ? -13.262 -5.398 8.400 1.00 83.00 92 LEU A CA 1
ATOM 749 C C . LEU A 1 92 ? -12.575 -4.622 7.267 1.00 83.00 92 LEU A C 1
ATOM 751 O O . LEU A 1 92 ? -11.840 -5.224 6.480 1.00 83.00 92 LEU A O 1
ATOM 755 N N . GLN A 1 93 ? -12.776 -3.302 7.177 1.00 81.38 93 GLN A N 1
ATOM 756 C CA . GLN A 1 93 ? -12.106 -2.498 6.148 1.00 81.38 93 GLN A CA 1
ATOM 757 C C . GLN A 1 93 ? -10.594 -2.399 6.377 1.00 81.38 93 GLN A C 1
ATOM 759 O O . GLN A 1 93 ? -9.836 -2.462 5.412 1.00 81.38 93 GLN A O 1
ATOM 764 N N . LEU A 1 94 ? -10.130 -2.313 7.628 1.00 80.00 94 LEU A N 1
ATOM 765 C CA . LEU A 1 94 ? -8.699 -2.339 7.944 1.00 80.00 94 LEU A CA 1
ATOM 766 C C . LEU A 1 94 ? -8.054 -3.669 7.529 1.00 80.00 94 LEU A C 1
ATOM 768 O O . LEU A 1 94 ? -6.988 -3.668 6.915 1.00 80.00 94 LEU A O 1
ATOM 772 N N . VAL A 1 95 ? -8.716 -4.801 7.785 1.00 89.25 95 VAL A N 1
ATOM 773 C CA . VAL A 1 95 ? -8.240 -6.121 7.336 1.00 89.25 95 VAL A CA 1
ATOM 774 C C . VAL A 1 95 ? -8.179 -6.196 5.809 1.00 89.25 95 VAL A C 1
ATOM 776 O O . VAL A 1 95 ? -7.183 -6.665 5.260 1.00 89.25 95 VAL A O 1
ATOM 779 N N . ARG A 1 96 ? -9.201 -5.692 5.105 1.00 79.38 96 ARG A N 1
ATOM 780 C CA . ARG A 1 96 ? -9.209 -5.636 3.631 1.00 79.38 96 ARG A CA 1
ATOM 781 C C . ARG A 1 96 ? -8.088 -4.762 3.079 1.00 79.38 96 ARG A C 1
ATOM 783 O O . ARG A 1 96 ? -7.403 -5.176 2.148 1.00 79.38 96 ARG A O 1
ATOM 790 N N . ALA A 1 97 ? -7.866 -3.594 3.677 1.00 78.25 97 ALA A N 1
ATOM 791 C CA . ALA A 1 97 ? -6.780 -2.698 3.308 1.00 78.25 97 ALA A CA 1
ATOM 792 C C . ALA A 1 97 ? -5.411 -3.364 3.496 1.00 78.25 97 ALA A C 1
ATOM 794 O O . ALA A 1 97 ? -4.585 -3.339 2.585 1.00 78.25 97 ALA A O 1
ATOM 795 N N . LYS A 1 98 ? -5.195 -4.038 4.633 1.00 92.12 98 LYS A N 1
ATOM 796 C CA . LYS A 1 98 ? -3.958 -4.783 4.888 1.00 92.12 98 LYS A CA 1
ATOM 797 C C . LYS A 1 98 ? -3.757 -5.920 3.888 1.00 92.12 98 LYS A C 1
ATOM 799 O O . LYS A 1 98 ? -2.680 -6.031 3.313 1.00 92.12 98 LYS A O 1
ATOM 804 N N . SER A 1 99 ? -4.802 -6.702 3.623 1.00 88.19 99 SER A N 1
ATOM 805 C CA . SER A 1 99 ? -4.753 -7.783 2.636 1.00 88.19 99 SER A CA 1
ATOM 806 C C . SER A 1 99 ? -4.396 -7.272 1.239 1.00 88.19 99 SER A C 1
ATOM 808 O O . SER A 1 99 ? -3.629 -7.923 0.538 1.00 88.19 99 SER A O 1
ATOM 810 N N . ALA A 1 100 ? -4.928 -6.118 0.828 1.00 79.81 100 ALA A N 1
ATOM 811 C CA . ALA A 1 100 ? -4.608 -5.529 -0.468 1.00 79.81 100 ALA A CA 1
ATOM 812 C C . ALA A 1 100 ? -3.152 -5.036 -0.531 1.00 79.81 100 ALA A C 1
ATOM 814 O O . ALA A 1 100 ? -2.486 -5.232 -1.541 1.00 79.81 100 ALA A O 1
ATOM 815 N N . ILE A 1 101 ? -2.626 -4.450 0.550 1.00 86.62 101 ILE A N 1
ATOM 816 C CA . ILE A 1 101 ? -1.205 -4.078 0.650 1.00 86.62 101 ILE A CA 1
ATOM 817 C C . ILE A 1 101 ? -0.301 -5.316 0.546 1.00 86.62 101 ILE A C 1
ATOM 819 O O . ILE A 1 101 ? 0.700 -5.289 -0.174 1.00 86.62 101 ILE A O 1
ATOM 823 N N . ASP A 1 102 ? -0.649 -6.397 1.247 1.00 93.75 102 ASP A N 1
ATOM 824 C CA . ASP A 1 102 ? 0.120 -7.645 1.230 1.00 93.75 102 ASP A CA 1
ATOM 825 C C . ASP A 1 102 ? 0.110 -8.304 -0.155 1.00 93.75 102 ASP A C 1
ATOM 827 O O . ASP A 1 102 ? 1.128 -8.841 -0.591 1.00 93.75 102 ASP A O 1
ATOM 831 N N . ASP A 1 103 ? -0.993 -8.184 -0.896 1.00 88.25 103 ASP A N 1
ATOM 832 C CA . ASP A 1 103 ? -1.080 -8.652 -2.280 1.00 88.25 103 ASP A CA 1
ATOM 833 C C . ASP A 1 103 ? -0.125 -7.887 -3.220 1.00 88.25 103 ASP A C 1
ATOM 835 O O . ASP A 1 103 ? 0.548 -8.493 -4.057 1.00 88.25 103 ASP A O 1
ATOM 839 N N . VAL A 1 104 ? 0.022 -6.568 -3.039 1.00 89.06 104 VAL A N 1
ATOM 840 C CA . VAL A 1 104 ? 1.003 -5.763 -3.795 1.00 89.06 104 VAL A CA 1
ATOM 841 C C . VAL A 1 104 ? 2.432 -6.171 -3.450 1.00 89.06 104 VAL A C 1
ATOM 843 O O . VAL A 1 104 ? 3.269 -6.298 -4.346 1.00 89.06 104 VAL A O 1
ATOM 846 N N . LYS A 1 105 ? 2.724 -6.398 -2.163 1.00 91.62 105 LYS A N 1
ATOM 847 C CA . LYS A 1 105 ? 4.038 -6.883 -1.716 1.00 91.62 105 LYS A CA 1
ATOM 848 C C . LYS A 1 105 ? 4.375 -8.234 -2.321 1.00 91.62 105 LYS A C 1
ATOM 850 O O . LYS A 1 105 ? 5.451 -8.391 -2.888 1.00 91.62 105 LYS A O 1
ATOM 855 N N . SER A 1 106 ? 3.432 -9.171 -2.277 1.00 90.38 106 SER A N 1
ATOM 856 C CA . SER A 1 106 ? 3.604 -10.490 -2.878 1.00 90.38 106 SER A CA 1
ATOM 857 C C . SER A 1 106 ? 3.868 -10.394 -4.384 1.00 90.38 106 SER A C 1
ATOM 859 O O . SER A 1 106 ? 4.753 -11.079 -4.900 1.00 90.38 106 SER A O 1
ATOM 861 N N . ALA A 1 107 ? 3.172 -9.500 -5.095 1.00 85.12 107 ALA A N 1
ATOM 862 C CA . ALA A 1 107 ? 3.407 -9.260 -6.518 1.00 85.12 107 ALA A CA 1
ATOM 863 C C . ALA A 1 107 ? 4.796 -8.651 -6.804 1.00 85.12 107 ALA A C 1
ATOM 865 O O . ALA A 1 107 ? 5.448 -9.049 -7.773 1.00 85.12 107 ALA A O 1
ATOM 866 N N . LEU A 1 108 ? 5.269 -7.734 -5.951 1.00 85.75 108 LEU A N 1
ATOM 867 C CA . LEU A 1 108 ? 6.619 -7.162 -6.017 1.00 85.75 108 LEU A CA 1
ATOM 868 C C . LEU A 1 108 ? 7.707 -8.222 -5.788 1.00 85.75 108 LEU A C 1
ATOM 870 O O . LEU A 1 108 ? 8.655 -8.301 -6.571 1.00 85.75 108 LEU A O 1
ATOM 874 N N . GLU A 1 109 ? 7.553 -9.053 -4.756 1.00 89.25 109 GLU A N 1
ATOM 875 C CA . GLU A 1 109 ? 8.483 -10.136 -4.408 1.00 89.25 109 GLU A CA 1
ATOM 876 C C . GLU A 1 109 ? 8.509 -11.234 -5.477 1.00 89.25 109 GLU A C 1
ATOM 878 O O . GLU A 1 109 ? 9.571 -11.736 -5.846 1.00 89.25 109 GLU A O 1
ATOM 883 N N . SER A 1 110 ? 7.344 -11.551 -6.047 1.00 87.75 110 SER A N 1
ATOM 884 C CA . SER A 1 110 ? 7.192 -12.544 -7.117 1.00 87.75 110 SER A CA 1
ATOM 885 C C . SER A 1 110 ? 7.608 -12.022 -8.497 1.00 87.75 110 SER A C 1
ATOM 887 O O . SER A 1 110 ? 7.417 -12.720 -9.490 1.00 87.75 110 SER A O 1
ATOM 889 N N . ASN A 1 111 ? 8.156 -10.801 -8.583 1.00 83.38 111 ASN A N 1
ATOM 890 C CA . ASN A 1 111 ? 8.576 -10.155 -9.828 1.00 83.38 111 ASN A CA 1
ATOM 891 C C . ASN A 1 111 ? 7.495 -10.166 -10.926 1.00 83.38 111 ASN A C 1
ATOM 893 O O . ASN A 1 111 ? 7.806 -10.363 -12.102 1.00 83.38 111 ASN A O 1
ATOM 897 N N . LYS A 1 112 ? 6.234 -9.931 -10.543 1.00 78.88 112 LYS A N 1
ATOM 898 C CA . LYS A 1 112 ? 5.127 -9.747 -11.491 1.00 78.88 112 LYS A CA 1
ATOM 899 C C . LYS A 1 112 ? 5.379 -8.561 -12.425 1.00 78.88 112 LYS A C 1
ATOM 901 O O . LYS A 1 112 ? 6.239 -7.710 -12.171 1.00 78.88 112 LYS A O 1
ATOM 906 N N . ASP A 1 113 ? 4.603 -8.497 -13.503 1.00 83.44 113 ASP A N 1
ATOM 907 C CA . ASP A 1 113 ? 4.665 -7.377 -14.434 1.00 83.44 113 ASP A CA 1
ATOM 908 C C . ASP A 1 113 ? 4.357 -6.051 -13.730 1.00 83.44 113 ASP A C 1
ATOM 910 O O . ASP A 1 113 ? 3.462 -5.948 -12.891 1.00 83.44 113 ASP A O 1
ATOM 914 N N . ILE A 1 114 ? 5.089 -5.000 -14.107 1.00 78.12 114 ILE A N 1
ATOM 915 C CA . ILE A 1 114 ? 4.970 -3.667 -13.494 1.00 78.12 114 ILE A CA 1
ATOM 916 C C . ILE A 1 114 ? 3.538 -3.125 -13.605 1.00 78.12 114 ILE A C 1
ATOM 918 O O . ILE A 1 114 ? 3.068 -2.460 -12.683 1.00 78.12 114 ILE A O 1
ATOM 922 N N . SER A 1 115 ? 2.841 -3.410 -14.710 1.00 76.62 115 SER A N 1
ATOM 923 C CA . SER A 1 115 ? 1.435 -3.022 -14.888 1.00 76.62 115 SER A CA 1
ATOM 924 C C . SER A 1 115 ? 0.532 -3.694 -13.855 1.00 76.62 115 SER A C 1
ATOM 926 O O . SER A 1 115 ? -0.248 -3.015 -13.199 1.00 76.62 115 SER A O 1
ATOM 928 N N . GLU A 1 116 ? 0.701 -5.000 -13.641 1.00 78.94 116 GLU A N 1
ATOM 929 C CA . GLU A 1 116 ? -0.082 -5.765 -12.665 1.00 78.94 116 GLU A CA 1
ATOM 930 C C . GLU A 1 116 ? 0.166 -5.258 -11.237 1.00 78.94 116 GLU A C 1
ATOM 932 O O . GLU A 1 116 ? -0.765 -5.100 -10.450 1.00 78.94 116 GLU A O 1
ATOM 937 N N . ILE A 1 117 ? 1.420 -4.938 -10.903 1.00 83.12 117 ILE A N 1
ATOM 938 C CA . ILE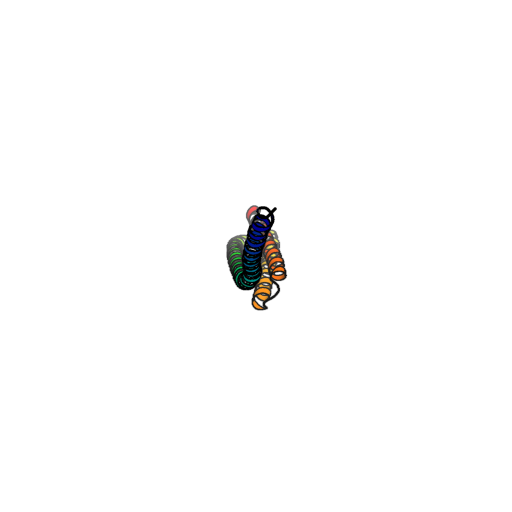 A 1 117 ? 1.771 -4.363 -9.598 1.00 83.12 117 ILE A CA 1
ATOM 939 C C . ILE A 1 117 ? 1.135 -2.977 -9.417 1.00 83.12 117 ILE A C 1
ATOM 941 O O . ILE A 1 117 ? 0.642 -2.672 -8.331 1.00 83.12 117 ILE A O 1
ATOM 945 N N . LYS A 1 118 ? 1.125 -2.135 -10.462 1.00 78.19 118 LYS A N 1
ATOM 946 C CA . LYS A 1 118 ? 0.478 -0.811 -10.437 1.00 78.19 118 LYS A CA 1
ATOM 947 C C . LYS A 1 118 ? -1.032 -0.938 -10.201 1.00 78.19 118 LYS A C 1
ATOM 949 O O . LYS A 1 118 ? -1.553 -0.233 -9.341 1.00 78.19 118 LYS A O 1
ATOM 954 N N . ASP A 1 119 ? -1.705 -1.869 -10.871 1.00 79.25 119 ASP A N 1
ATOM 955 C CA . ASP A 1 119 ? -3.149 -2.094 -10.702 1.00 79.25 119 ASP A CA 1
ATOM 956 C C . ASP A 1 119 ? -3.491 -2.563 -9.281 1.00 79.25 119 ASP A C 1
ATOM 958 O O . ASP A 1 119 ? -4.399 -2.033 -8.632 1.00 79.25 119 ASP A O 1
ATOM 962 N N . ARG A 1 120 ? -2.709 -3.510 -8.746 1.00 85.19 120 ARG A N 1
ATOM 963 C CA . ARG A 1 120 ? -2.847 -3.964 -7.354 1.00 85.19 120 ARG A CA 1
ATOM 964 C C . ARG A 1 120 ? -2.594 -2.822 -6.366 1.00 85.19 120 ARG A C 1
ATOM 966 O O . ARG A 1 120 ? -3.304 -2.711 -5.367 1.00 85.19 120 ARG A O 1
ATOM 973 N N . LEU A 1 121 ? -1.615 -1.954 -6.643 1.00 80.19 121 LEU A N 1
ATOM 974 C CA . LEU A 1 121 ? -1.291 -0.799 -5.801 1.00 80.19 121 LEU A CA 1
ATOM 975 C C . LEU A 1 121 ? -2.435 0.220 -5.762 1.00 80.19 121 LEU A C 1
ATOM 977 O O . LEU A 1 121 ? -2.748 0.733 -4.689 1.00 80.19 121 LEU A O 1
ATOM 981 N N . GLU A 1 122 ? -3.081 0.499 -6.893 1.00 78.38 122 GLU A N 1
ATOM 982 C CA . GLU A 1 122 ? -4.254 1.379 -6.932 1.00 78.38 122 GLU A CA 1
ATOM 983 C C . GLU A 1 122 ? -5.442 0.781 -6.167 1.00 78.38 122 GLU A C 1
ATOM 985 O O . GLU A 1 122 ? -6.097 1.487 -5.396 1.00 78.38 122 GLU A O 1
ATOM 990 N N . ASN A 1 123 ? -5.667 -0.534 -6.271 1.00 77.38 123 ASN A N 1
ATOM 991 C CA . ASN A 1 123 ? -6.660 -1.210 -5.436 1.00 77.38 123 ASN A CA 1
ATOM 992 C C . ASN A 1 123 ? -6.323 -1.076 -3.938 1.00 77.38 123 ASN A C 1
ATOM 994 O O . ASN A 1 123 ? -7.185 -0.701 -3.144 1.00 77.38 123 ASN A O 1
ATOM 998 N N . ALA A 1 124 ? -5.067 -1.299 -3.540 1.00 76.56 124 ALA A N 1
ATOM 999 C CA . ALA A 1 124 ? -4.641 -1.147 -2.149 1.00 76.56 124 ALA A CA 1
ATOM 1000 C C . ALA A 1 124 ? -4.852 0.283 -1.621 1.00 76.56 124 ALA A C 1
ATOM 1002 O O . ALA A 1 124 ? -5.381 0.456 -0.521 1.00 76.56 124 ALA A O 1
ATOM 1003 N N . LYS A 1 125 ? -4.524 1.311 -2.418 1.00 75.56 125 LYS A N 1
ATOM 1004 C CA . LYS A 1 125 ? -4.813 2.718 -2.085 1.00 75.56 125 LYS A CA 1
ATOM 1005 C C . LYS A 1 125 ? -6.307 2.956 -1.876 1.00 75.56 125 LYS A C 1
ATOM 1007 O O . LYS A 1 125 ? -6.688 3.601 -0.901 1.00 75.56 125 LYS A O 1
ATOM 1012 N N . SER A 1 126 ? -7.150 2.410 -2.754 1.00 75.50 126 SER A N 1
ATOM 1013 C CA . SER A 1 126 ? -8.607 2.516 -2.634 1.00 75.50 126 SER A CA 1
ATOM 1014 C C . SER A 1 126 ? -9.119 1.892 -1.331 1.00 75.50 126 SER A C 1
ATOM 1016 O O . SER A 1 126 ? -9.877 2.533 -0.605 1.00 75.50 126 SER A O 1
ATOM 1018 N N . GLN A 1 127 ? -8.647 0.695 -0.969 1.00 74.88 127 GLN A N 1
ATOM 1019 C CA . GLN A 1 127 ? -9.059 0.037 0.277 1.00 74.88 127 GLN A CA 1
ATOM 1020 C C . GLN A 1 127 ? -8.611 0.812 1.529 1.00 74.88 127 GLN A C 1
ATOM 1022 O O . GLN A 1 127 ? -9.388 0.953 2.475 1.00 74.88 127 GLN A O 1
ATOM 1027 N N . VAL A 1 128 ? -7.393 1.369 1.536 1.00 74.88 128 VAL A N 1
ATOM 1028 C CA . VAL A 1 128 ? -6.910 2.231 2.634 1.00 74.88 128 VAL A CA 1
ATOM 1029 C C . VAL A 1 128 ? -7.761 3.500 2.757 1.00 74.88 128 VAL A C 1
ATOM 1031 O O . VAL A 1 128 ? -8.120 3.896 3.867 1.00 74.88 128 VAL A O 1
ATOM 1034 N N . GLN A 1 129 ? -8.141 4.111 1.633 1.00 78.12 129 GLN A N 1
ATOM 1035 C CA . GLN A 1 129 ? -9.008 5.290 1.618 1.00 78.12 129 GLN A CA 1
ATOM 1036 C C . GLN A 1 129 ? -10.414 4.980 2.158 1.00 78.12 129 GLN A C 1
ATOM 1038 O O . GLN A 1 129 ? -10.932 5.741 2.974 1.00 78.12 129 GLN A O 1
ATOM 1043 N N . ILE A 1 130 ? -11.002 3.837 1.790 1.00 77.81 130 ILE A N 1
ATOM 1044 C CA . ILE A 1 130 ? -12.290 3.383 2.341 1.00 77.81 130 ILE A CA 1
ATOM 1045 C C . ILE A 1 130 ? -12.188 3.199 3.861 1.00 77.81 130 ILE A C 1
ATOM 1047 O O . ILE A 1 130 ? -13.048 3.675 4.603 1.00 77.81 130 ILE A O 1
ATOM 1051 N N . ALA A 1 131 ? -11.125 2.552 4.350 1.00 73.38 131 ALA A N 1
ATOM 1052 C CA . ALA A 1 131 ? -10.909 2.375 5.786 1.00 73.38 131 ALA A CA 1
ATOM 1053 C C . ALA A 1 131 ? -10.800 3.727 6.517 1.00 73.38 131 ALA A C 1
ATOM 1055 O O . ALA A 1 131 ? -11.430 3.925 7.557 1.00 73.38 131 ALA A O 1
ATOM 1056 N N . LYS A 1 132 ? -10.077 4.690 5.935 1.00 78.94 132 LYS A N 1
ATOM 1057 C CA . LYS A 1 132 ? -9.975 6.064 6.447 1.00 78.94 132 LYS A CA 1
ATOM 1058 C C . LYS A 1 132 ? -11.324 6.768 6.525 1.00 78.94 132 LYS A C 1
ATOM 1060 O O . LYS A 1 132 ? -11.631 7.396 7.535 1.00 78.94 132 LYS A O 1
ATOM 1065 N N . GLU A 1 133 ? -12.147 6.659 5.489 1.00 79.00 133 GLU A N 1
ATOM 1066 C CA . GLU A 1 133 ? -13.488 7.246 5.481 1.00 79.00 133 GLU A CA 1
ATOM 1067 C C . GLU A 1 133 ? -14.377 6.651 6.572 1.00 79.00 133 GLU A C 1
ATOM 1069 O O . GLU A 1 133 ? -15.072 7.393 7.266 1.00 79.00 133 GLU A O 1
ATOM 1074 N N . LYS A 1 134 ? -14.307 5.334 6.795 1.00 77.50 134 LYS A N 1
ATOM 1075 C CA . LYS A 1 134 ? -15.054 4.670 7.871 1.00 77.50 134 LYS A CA 1
ATOM 1076 C C . LYS A 1 134 ? -14.599 5.105 9.262 1.00 77.50 134 LYS A C 1
ATOM 1078 O O . LYS A 1 134 ? -15.447 5.357 10.118 1.00 77.50 134 LYS A O 1
ATOM 1083 N N . ILE A 1 135 ? -13.291 5.256 9.477 1.00 78.75 135 ILE A N 1
ATOM 1084 C CA . ILE A 1 135 ? -12.733 5.792 10.730 1.00 78.75 135 ILE A CA 1
ATOM 1085 C C . ILE A 1 135 ? -13.211 7.232 10.956 1.00 78.75 135 ILE A C 1
ATOM 1087 O O . ILE A 1 135 ? -13.678 7.564 12.045 1.00 78.75 135 ILE A O 1
ATOM 1091 N N . ASN A 1 136 ? -13.186 8.072 9.920 1.00 78.75 136 ASN A N 1
ATOM 1092 C CA . ASN A 1 136 ? -13.681 9.447 10.008 1.00 78.75 136 ASN A CA 1
ATOM 1093 C C . ASN A 1 136 ? -15.184 9.502 10.311 1.00 78.75 136 ASN A C 1
ATOM 1095 O O . ASN A 1 136 ? -15.607 10.276 11.163 1.00 78.75 136 ASN A O 1
ATOM 1099 N N . GLN A 1 137 ? -15.994 8.656 9.669 1.00 78.94 137 GLN A N 1
ATOM 1100 C CA . GLN A 1 137 ? -17.424 8.554 9.968 1.00 78.94 137 GLN A CA 1
ATOM 1101 C C . GLN A 1 137 ? -17.669 8.129 11.417 1.00 78.94 137 GLN A C 1
ATOM 1103 O O . GLN A 1 137 ? -18.584 8.649 12.056 1.00 78.94 137 GLN A O 1
ATOM 1108 N N . LEU A 1 138 ? -16.877 7.181 11.934 1.00 75.31 138 LEU A N 1
ATOM 1109 C CA . LEU A 1 138 ? -16.937 6.750 13.332 1.00 75.31 138 LEU A CA 1
ATOM 1110 C C . LEU A 1 138 ? -16.636 7.919 14.277 1.00 75.31 138 LEU A C 1
ATOM 1112 O O . LEU A 1 138 ? -17.399 8.153 15.209 1.00 75.31 138 LEU A O 1
ATOM 1116 N N . LYS A 1 139 ? -15.594 8.698 13.972 1.00 71.94 139 LYS A N 1
ATOM 1117 C CA . LYS A 1 139 ? -15.194 9.895 14.721 1.00 71.94 139 LYS A CA 1
ATOM 1118 C C . LYS A 1 139 ? -16.256 10.993 14.712 1.00 71.94 139 LYS A C 1
ATOM 1120 O O . LYS A 1 139 ? -16.502 11.584 15.746 1.00 71.94 139 LYS A O 1
ATOM 1125 N N . SER A 1 140 ? -16.903 11.253 13.576 1.00 67.12 140 SER A N 1
ATOM 1126 C CA . SER A 1 140 ? -17.958 12.276 13.464 1.00 67.12 140 SER A CA 1
ATOM 1127 C C . SER A 1 140 ? -19.281 11.897 14.135 1.00 67.12 140 SER A C 1
ATOM 1129 O O . SER A 1 140 ? -20.213 12.693 14.129 1.00 67.12 140 SER A O 1
ATOM 1131 N N . SER A 1 141 ? -19.415 10.666 14.632 1.00 55.22 141 SER A N 1
ATOM 1132 C CA . SER A 1 141 ? -20.615 10.203 15.342 1.00 55.22 141 SER A CA 1
ATOM 1133 C C . SER A 1 141 ? -20.447 10.124 16.856 1.00 55.22 141 SER A C 1
ATOM 1135 O O . SER A 1 141 ? -21.354 9.640 17.530 1.00 55.22 141 SER A O 1
ATOM 1137 N N . HIS A 1 142 ? -19.291 10.551 17.350 1.00 46.38 142 HIS A N 1
ATOM 1138 C CA . HIS A 1 142 ? -18.966 10.746 18.754 1.00 46.38 142 HIS A CA 1
ATOM 1139 C C . HIS A 1 142 ? -18.676 12.236 18.978 1.00 46.38 142 HIS A C 1
ATOM 1141 O O . HIS A 1 142 ? -18.784 12.686 20.139 1.00 46.38 142 HIS A O 1
#

Organism: Methanothermus fervidus (strain ATCC 43054 / DSM 2088 / JCM 10308 / V24 S) (NCBI:txid523846)

Radius of gyration: 31.75 Å; chains: 1; bounding box: 61×38×100 Å

Sequence (142 aa):
MKKSRLRLFKITSLTISILGLILIIGTVMLFAYVGFNLFINKVGSEFEKKKLYDQVAKLENEYYGLKNEYESLKVNLVQDENLKKRCIDVELQLVRAKSAIDDVKSALESNKDISEIKDRLENAKSQVQIAKEKINQLKSSH

Foldseek 3Di:
DPPPVVVVVVVVVVVVVVVVVVVVVVVVVVCCVVVVVVVCVVVVVVVLLVVLVVLLVVLVVLLVVLVVLLVVLCVVQVPDPVLVVLNVVLVVLSVVLVVLSVVLVVCSVVVHDSVVSVVSSVVSVVSSVVSNVSSVVSVVVD